Protein AF-A0A0F9T5S6-F1 (afdb_monomer_lite)

Secondary structure (DSSP, 8-state):
----------S-HHHHHHHHHHHHSTT--HHHHHHHHT--HHHHHHHHT-HHHHHHHHHHHHHHHHHHHHHHHHHHHHHHHHHHHHHHHHHHHHTTTS-HHHHHHHHHHHHHHTTTT---TT-PPPS-----------HHHHHHHHHHHHHHHHHTTS-----------

Foldseek 3Di:
DDPPPPPPPLADPVLVLLLVVCVVDPPDDLVVSCVVSVHDSVRSVVLVPDPSSVVVSVVVVVVVCVVVVVVVVVVVVVVVVVVVVVVVVCCVVCVPPDDPVVVVVVVVVVCVVVVHPDDPPPPDDPDPDPPPPPPPDDPVNVVVVVVVVVVVVVVVPPPDDDDDDDDDD

Structure (mmCIF, N/CA/C/O backbone):
data_AF-A0A0F9T5S6-F1
#
_entry.id   AF-A0A0F9T5S6-F1
#
loop_
_atom_site.group_PDB
_atom_site.id
_atom_site.type_symbol
_atom_site.label_atom_id
_atom_site.label_alt_id
_atom_site.label_comp_id
_atom_site.label_asym_id
_atom_site.label_entity_id
_atom_site.label_seq_id
_atom_site.pdbx_PDB_ins_code
_atom_site.Cartn_x
_atom_site.Cartn_y
_atom_site.Cartn_z
_atom_site.occupancy
_atom_site.B_iso_or_equiv
_atom_site.auth_seq_id
_atom_site.auth_comp_id
_atom_site.auth_asym_id
_atom_site.auth_atom_id
_atom_site.pdbx_PDB_model_num
ATOM 1 N N . MET A 1 1 ? -8.619 -10.854 -49.276 1.00 37.62 1 MET A N 1
ATOM 2 C CA . MET A 1 1 ? -8.855 -10.838 -47.819 1.00 37.62 1 MET A CA 1
ATOM 3 C C . MET A 1 1 ? -7.548 -11.255 -47.170 1.00 37.62 1 MET A C 1
ATOM 5 O O . MET A 1 1 ? -7.189 -12.415 -47.282 1.00 37.62 1 MET A O 1
ATOM 9 N N . ALA A 1 2 ? -6.770 -10.300 -46.661 1.00 37.88 2 ALA A N 1
ATOM 10 C CA . ALA A 1 2 ? -5.516 -10.574 -45.965 1.00 37.88 2 ALA A CA 1
ATOM 11 C C . ALA A 1 2 ? -5.783 -10.356 -44.475 1.00 37.88 2 ALA A C 1
ATOM 13 O O . ALA A 1 2 ? -5.961 -9.220 -44.039 1.00 37.88 2 ALA A O 1
ATOM 14 N N . GLU A 1 3 ? -5.917 -11.446 -43.726 1.00 41.41 3 GLU A N 1
ATOM 15 C CA . GLU A 1 3 ? -6.056 -11.397 -42.275 1.00 41.41 3 GLU A CA 1
ATOM 16 C C . GLU A 1 3 ? -4.714 -10.976 -41.671 1.00 41.41 3 GLU A C 1
ATOM 18 O O . GLU A 1 3 ? -3.728 -11.714 -41.689 1.00 41.41 3 GLU A O 1
ATOM 23 N N . SER A 1 4 ? -4.678 -9.737 -41.178 1.00 44.38 4 SER A N 1
ATOM 24 C CA . SER A 1 4 ? -3.606 -9.192 -40.351 1.00 44.38 4 SER A CA 1
ATOM 25 C C . SER A 1 4 ? -3.419 -10.054 -39.107 1.00 44.38 4 SER A C 1
ATOM 27 O O . SER A 1 4 ? -4.143 -9.913 -38.123 1.00 44.38 4 SER A O 1
ATOM 29 N N . ASN A 1 5 ? -2.397 -10.902 -39.123 1.00 46.41 5 ASN A N 1
ATOM 30 C CA . ASN A 1 5 ? -1.905 -11.602 -37.946 1.00 46.41 5 ASN A CA 1
ATOM 31 C C . ASN A 1 5 ? -1.067 -10.631 -37.086 1.00 46.41 5 ASN A C 1
ATOM 33 O O . ASN A 1 5 ? 0.151 -10.750 -36.972 1.00 46.41 5 ASN A O 1
ATOM 37 N N . GLN A 1 6 ? -1.715 -9.601 -36.529 1.00 47.66 6 GLN A N 1
ATOM 38 C CA . GLN A 1 6 ? -1.146 -8.796 -35.446 1.00 47.66 6 GLN A CA 1
ATOM 39 C C . GLN A 1 6 ? -1.252 -9.612 -34.159 1.00 47.66 6 GLN A C 1
ATOM 41 O O . GLN A 1 6 ? -2.202 -9.487 -33.385 1.00 47.66 6 GLN A O 1
ATOM 46 N N . ILE A 1 7 ? -0.260 -10.473 -33.938 1.00 50.03 7 ILE A N 1
ATOM 47 C CA . ILE A 1 7 ? -0.051 -11.106 -32.641 1.00 50.03 7 ILE A CA 1
ATOM 48 C C . ILE A 1 7 ? 0.213 -9.979 -31.640 1.00 50.03 7 ILE A C 1
ATOM 50 O O . ILE A 1 7 ? 1.239 -9.300 -31.679 1.00 50.03 7 ILE A O 1
ATOM 54 N N . ARG A 1 8 ? -0.763 -9.766 -30.757 1.00 45.41 8 ARG A N 1
ATOM 55 C CA . ARG A 1 8 ? -0.715 -8.866 -29.604 1.00 45.41 8 ARG A CA 1
ATOM 56 C C . ARG A 1 8 ? 0.322 -9.368 -28.592 1.00 45.41 8 ARG A C 1
ATOM 58 O O . ARG A 1 8 ? -0.037 -9.855 -27.526 1.00 45.41 8 ARG A O 1
ATOM 65 N N . HIS A 1 9 ? 1.612 -9.265 -28.892 1.00 47.81 9 HIS A N 1
ATOM 66 C CA . HIS A 1 9 ? 2.655 -9.411 -27.878 1.00 47.81 9 HIS A CA 1
ATOM 67 C C . HIS A 1 9 ? 2.744 -8.105 -27.082 1.00 47.81 9 HIS A C 1
ATOM 69 O O . HIS A 1 9 ? 3.625 -7.282 -27.305 1.00 47.81 9 HIS A O 1
ATOM 75 N N . SER A 1 10 ? 1.794 -7.884 -26.165 1.00 53.78 10 SER A N 1
ATOM 76 C CA . SER A 1 10 ? 1.728 -6.670 -25.330 1.00 53.78 10 SER A CA 1
ATOM 77 C C . SER A 1 10 ? 2.813 -6.587 -24.242 1.00 53.78 10 SER A C 1
ATOM 79 O O . SER A 1 10 ? 2.667 -5.838 -23.290 1.00 53.78 10 SER A O 1
ATOM 81 N N . GLY A 1 11 ? 3.891 -7.355 -24.349 1.00 59.09 11 GLY A N 1
ATOM 82 C CA . GLY A 1 11 ? 5.021 -7.346 -23.430 1.00 59.09 11 GLY A CA 1
ATOM 83 C C . GLY A 1 11 ? 6.099 -8.259 -23.989 1.00 59.09 11 GLY A C 1
ATOM 84 O O . GLY A 1 11 ? 5.826 -9.409 -24.320 1.00 59.09 11 GLY A O 1
ATOM 85 N N . THR A 1 12 ? 7.316 -7.751 -24.173 1.00 75.25 12 THR A N 1
ATOM 86 C CA . THR A 1 12 ? 8.453 -8.651 -24.395 1.00 75.25 12 THR A CA 1
ATOM 87 C C . THR A 1 12 ? 8.802 -9.307 -23.052 1.00 75.25 12 THR A C 1
ATOM 89 O O . THR A 1 12 ? 8.596 -8.664 -22.024 1.00 75.25 12 THR A O 1
ATOM 92 N N . PRO A 1 13 ? 9.384 -10.520 -23.003 1.00 81.94 13 PRO A N 1
ATOM 93 C CA . PRO A 1 13 ? 9.751 -11.173 -21.734 1.00 81.94 13 PRO A CA 1
ATOM 94 C C . PRO A 1 13 ? 10.614 -10.300 -20.804 1.00 81.94 13 PRO A C 1
ATOM 96 O O . PRO A 1 13 ? 10.598 -10.440 -19.586 1.00 81.94 13 PRO A O 1
ATOM 99 N N . ARG A 1 14 ? 11.353 -9.341 -21.379 1.00 81.69 14 ARG A N 1
ATOM 100 C CA . ARG A 1 14 ? 12.120 -8.342 -20.625 1.00 81.69 14 ARG A CA 1
ATOM 101 C C . ARG A 1 14 ? 11.240 -7.294 -19.944 1.00 81.69 14 ARG A C 1
ATOM 103 O O . ARG A 1 14 ? 11.574 -6.871 -18.846 1.00 81.69 14 ARG A O 1
ATOM 110 N N . HIS A 1 15 ? 10.140 -6.874 -20.569 1.00 86.88 15 HIS A N 1
ATOM 111 C CA . HIS A 1 15 ? 9.172 -5.961 -19.954 1.00 86.88 15 HIS A CA 1
ATOM 112 C C . HIS A 1 15 ? 8.550 -6.588 -18.706 1.00 86.88 15 HIS A C 1
ATOM 114 O O . HIS A 1 15 ? 8.436 -5.921 -17.684 1.00 86.88 15 HIS A O 1
ATOM 120 N N . GLU A 1 16 ? 8.201 -7.872 -18.782 1.00 88.06 16 GLU A N 1
ATOM 121 C CA . GLU A 1 16 ? 7.628 -8.616 -17.657 1.00 88.06 16 GLU A CA 1
ATOM 122 C C . GLU A 1 16 ? 8.617 -8.684 -16.491 1.00 88.06 16 GLU A C 1
ATOM 124 O O . GLU A 1 16 ? 8.296 -8.231 -15.396 1.00 88.06 16 GLU A O 1
ATOM 129 N N . ALA A 1 17 ? 9.859 -9.102 -16.760 1.00 89.06 17 ALA A N 1
ATOM 130 C CA . ALA A 1 17 ? 10.907 -9.194 -15.746 1.00 89.06 17 ALA A CA 1
ATOM 131 C C . ALA A 1 17 ? 11.206 -7.855 -15.044 1.00 89.06 17 ALA A C 1
ATOM 133 O O . ALA A 1 17 ? 11.441 -7.833 -13.838 1.00 89.06 17 ALA A O 1
ATOM 134 N N . ILE A 1 18 ? 11.180 -6.734 -15.778 1.00 90.25 18 ILE A N 1
ATOM 135 C CA . ILE A 1 18 ? 11.378 -5.397 -15.195 1.00 90.25 18 ILE A CA 1
ATOM 136 C C . ILE A 1 18 ? 10.220 -5.035 -14.262 1.00 90.25 18 ILE A C 1
ATOM 138 O O . ILE A 1 18 ? 10.457 -4.557 -13.155 1.00 90.25 18 ILE A O 1
ATOM 142 N N . VAL A 1 19 ? 8.975 -5.255 -14.691 1.00 90.88 19 VAL A N 1
ATOM 143 C CA . VAL A 1 19 ? 7.799 -4.913 -13.877 1.00 90.88 19 VAL A CA 1
ATOM 144 C C . VAL A 1 19 ? 7.703 -5.803 -12.640 1.00 90.88 19 VAL A C 1
ATOM 146 O O . VAL A 1 19 ? 7.418 -5.296 -11.559 1.00 90.88 19 VAL A O 1
ATOM 149 N N . ASP A 1 20 ? 7.987 -7.097 -12.764 1.00 89.62 20 ASP A N 1
ATOM 150 C CA . ASP A 1 20 ? 7.989 -8.011 -11.620 1.00 89.62 20 ASP A CA 1
ATOM 151 C C . ASP A 1 20 ? 9.087 -7.639 -10.611 1.00 89.62 20 ASP A C 1
ATOM 153 O O . ASP A 1 20 ? 8.847 -7.649 -9.403 1.00 89.62 20 ASP A O 1
ATOM 157 N N . TRP A 1 21 ? 10.267 -7.221 -11.085 1.00 91.56 21 TRP A N 1
ATOM 158 C CA . TRP A 1 21 ? 11.321 -6.710 -10.207 1.00 91.56 21 TRP A CA 1
ATOM 159 C C . TRP A 1 21 ? 10.892 -5.436 -9.466 1.00 91.56 21 TRP A C 1
ATOM 161 O O . TRP A 1 21 ? 11.152 -5.314 -8.268 1.00 91.56 21 TRP A O 1
ATOM 171 N N . GLU A 1 22 ? 10.212 -4.504 -10.146 1.00 89.25 22 GLU A N 1
ATOM 172 C CA . GLU A 1 22 ? 9.679 -3.288 -9.513 1.00 89.25 22 GLU A CA 1
ATOM 173 C C . GLU A 1 22 ? 8.598 -3.591 -8.469 1.00 89.25 22 GLU A C 1
ATOM 175 O O . GLU A 1 22 ? 8.551 -2.927 -7.435 1.00 89.25 22 GLU A O 1
ATOM 180 N N . LEU A 1 23 ? 7.733 -4.577 -8.727 1.00 88.62 23 LEU A N 1
ATOM 181 C CA . LEU A 1 23 ? 6.698 -5.000 -7.780 1.00 88.62 23 LEU A CA 1
ATOM 182 C C . LEU A 1 23 ? 7.301 -5.628 -6.518 1.00 88.62 23 LEU A C 1
ATOM 184 O O . LEU A 1 23 ? 6.776 -5.428 -5.425 1.00 88.62 23 LEU A O 1
ATOM 188 N N . LEU A 1 24 ? 8.408 -6.359 -6.661 1.00 88.19 24 LEU A N 1
ATOM 189 C CA . LEU A 1 24 ? 9.127 -6.972 -5.543 1.00 88.19 24 LEU A CA 1
ATOM 190 C C . LEU A 1 24 ? 9.950 -5.963 -4.730 1.00 88.19 24 LEU A C 1
ATOM 192 O O . LEU A 1 24 ? 10.122 -6.160 -3.529 1.00 88.19 24 LEU A O 1
ATOM 196 N N . ASN A 1 25 ? 10.445 -4.892 -5.360 1.00 90.12 25 ASN A N 1
ATOM 197 C CA . ASN A 1 25 ? 11.353 -3.919 -4.741 1.00 90.12 25 ASN A CA 1
ATOM 198 C C . ASN A 1 25 ? 10.800 -2.480 -4.832 1.00 90.12 25 ASN A C 1
ATOM 200 O O . ASN A 1 25 ? 11.384 -1.619 -5.504 1.00 90.12 25 ASN A O 1
ATOM 204 N N . PRO A 1 26 ? 9.668 -2.181 -4.165 1.00 81.81 26 PRO A N 1
ATOM 205 C CA . PRO A 1 26 ? 9.077 -0.851 -4.200 1.00 81.81 26 PRO A CA 1
ATOM 206 C C . PRO A 1 26 ? 9.991 0.163 -3.493 1.00 81.81 26 PRO A C 1
ATOM 208 O O . PRO A 1 26 ? 10.228 0.079 -2.291 1.00 81.81 26 PRO A O 1
ATOM 211 N N . GLY A 1 27 ? 10.490 1.147 -4.245 1.00 83.31 27 GLY A N 1
ATOM 212 C CA . GLY A 1 27 ? 11.359 2.222 -3.739 1.00 83.31 27 GLY A CA 1
ATOM 213 C C . GLY A 1 27 ? 12.831 2.083 -4.119 1.00 83.31 27 GLY A C 1
ATOM 214 O O . GLY A 1 27 ? 13.622 2.989 -3.857 1.00 83.31 27 GLY A O 1
ATOM 215 N N . ASP A 1 28 ? 13.193 0.985 -4.770 1.00 89.94 28 ASP A N 1
ATOM 216 C CA . ASP A 1 28 ? 14.559 0.737 -5.190 1.00 89.94 28 ASP A CA 1
ATOM 217 C C . ASP A 1 28 ? 14.891 1.462 -6.511 1.00 89.94 28 ASP A C 1
ATOM 219 O O . ASP A 1 28 ? 14.011 1.877 -7.275 1.00 89.94 28 ASP A O 1
ATOM 223 N N . THR A 1 29 ? 16.177 1.696 -6.783 1.00 89.75 29 THR A N 1
ATOM 224 C CA . THR A 1 29 ? 16.561 2.547 -7.925 1.00 89.75 29 THR A CA 1
ATOM 225 C C . THR A 1 29 ? 16.532 1.795 -9.256 1.00 89.75 29 THR A C 1
ATOM 227 O O . THR A 1 29 ? 16.852 0.610 -9.341 1.00 89.75 29 THR A O 1
ATOM 230 N N . ARG A 1 30 ? 16.265 2.515 -10.355 1.00 87.00 30 ARG A N 1
ATOM 231 C CA . ARG A 1 30 ? 16.360 1.958 -11.721 1.00 87.00 30 ARG A CA 1
ATOM 232 C C . ARG A 1 30 ? 17.758 1.415 -12.044 1.00 87.00 30 ARG A C 1
ATOM 234 O O . ARG A 1 30 ? 17.884 0.482 -12.829 1.00 87.00 30 ARG A O 1
ATOM 241 N N . ARG A 1 31 ? 18.805 1.960 -11.417 1.00 87.62 31 ARG A N 1
ATOM 242 C CA . ARG A 1 31 ? 20.172 1.425 -11.504 1.00 87.62 31 ARG A CA 1
ATOM 243 C C . ARG A 1 31 ? 20.255 0.016 -10.910 1.00 87.62 31 ARG A C 1
ATOM 245 O O . ARG A 1 31 ? 20.832 -0.864 -11.538 1.00 87.62 31 ARG A O 1
ATOM 252 N N . ASN A 1 32 ? 19.644 -0.211 -9.751 1.00 88.88 32 ASN A N 1
ATOM 253 C CA . ASN A 1 32 ? 19.615 -1.531 -9.117 1.00 88.88 32 ASN A CA 1
ATOM 254 C C . ASN A 1 32 ? 18.798 -2.530 -9.945 1.00 88.88 32 ASN A C 1
ATOM 256 O O . ASN A 1 32 ? 19.224 -3.670 -10.104 1.00 88.88 32 ASN A O 1
ATOM 260 N N . CYS A 1 33 ? 17.709 -2.076 -10.573 1.00 89.62 33 CYS A N 1
ATOM 261 C CA . CYS A 1 33 ? 16.950 -2.874 -11.542 1.00 89.62 33 CYS A CA 1
ATOM 262 C C . CYS A 1 33 ? 17.825 -3.318 -12.726 1.00 89.62 33 CYS A C 1
ATOM 264 O O . CYS A 1 33 ? 17.876 -4.497 -13.074 1.00 89.62 33 CYS A O 1
ATOM 266 N N . ALA A 1 34 ? 18.566 -2.373 -13.316 1.00 89.44 34 ALA A N 1
ATOM 267 C CA . ALA A 1 34 ? 19.472 -2.639 -14.430 1.00 89.44 34 ALA A CA 1
ATOM 268 C C . ALA A 1 34 ? 20.545 -3.678 -14.053 1.00 89.44 34 ALA A C 1
ATOM 270 O O . ALA A 1 34 ? 20.770 -4.629 -14.802 1.00 89.44 34 ALA A O 1
ATOM 271 N N . LEU A 1 35 ? 21.149 -3.533 -12.867 1.00 89.69 35 LEU A N 1
ATOM 272 C CA . LEU A 1 35 ? 22.138 -4.474 -12.333 1.00 89.69 35 LEU A CA 1
ATOM 273 C C . LEU A 1 35 ? 21.541 -5.864 -12.087 1.00 89.69 35 LEU A C 1
ATOM 275 O O . LEU A 1 35 ? 22.140 -6.858 -12.490 1.00 89.69 35 LEU A O 1
ATOM 279 N N . ALA A 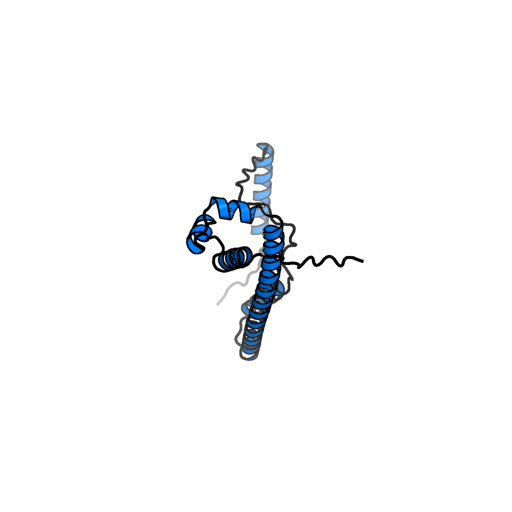1 36 ? 20.360 -5.936 -11.473 1.00 88.19 36 ALA A N 1
ATOM 280 C CA . ALA A 1 36 ? 19.697 -7.196 -11.152 1.00 88.19 36 ALA A CA 1
ATOM 281 C C . ALA A 1 36 ? 19.305 -7.995 -12.405 1.00 88.19 36 ALA A C 1
ATOM 283 O O . ALA A 1 36 ? 19.367 -9.222 -12.401 1.00 88.19 36 ALA A O 1
ATOM 284 N N . LEU A 1 37 ? 18.932 -7.306 -13.486 1.00 87.00 37 LEU A N 1
ATOM 285 C CA . LEU A 1 37 ? 18.502 -7.926 -14.741 1.00 87.00 37 LEU A CA 1
ATOM 286 C C . LEU A 1 37 ? 19.627 -8.049 -15.783 1.00 87.00 37 LEU A C 1
ATOM 288 O O . LEU A 1 37 ? 19.394 -8.563 -16.877 1.00 87.00 37 LEU A O 1
ATOM 292 N N . GLY A 1 38 ? 20.839 -7.577 -15.471 1.00 87.69 38 GLY A N 1
ATOM 293 C CA . GLY A 1 38 ? 21.984 -7.600 -16.387 1.00 87.69 38 GLY A CA 1
ATOM 294 C C . GLY A 1 38 ? 21.797 -6.728 -17.636 1.00 87.69 38 GLY A C 1
ATOM 295 O O . GLY A 1 38 ? 22.332 -7.044 -18.700 1.00 87.69 38 GLY A O 1
ATOM 296 N N . ILE A 1 39 ? 21.016 -5.649 -17.536 1.00 87.25 39 ILE A N 1
ATOM 297 C CA . ILE A 1 39 ? 20.713 -4.719 -18.635 1.00 87.25 39 ILE A CA 1
ATOM 298 C C . ILE A 1 39 ? 21.529 -3.435 -18.434 1.00 87.25 39 ILE A C 1
ATOM 300 O O . ILE A 1 39 ? 21.763 -3.002 -17.311 1.00 87.25 39 ILE A O 1
ATOM 304 N N . SER A 1 40 ? 21.964 -2.787 -19.518 1.00 88.81 40 SER A N 1
ATOM 305 C CA . SER A 1 40 ? 22.601 -1.468 -19.416 1.00 88.81 40 SER A CA 1
ATOM 306 C C . SER A 1 40 ? 21.589 -0.390 -19.009 1.00 88.81 40 SER A C 1
ATOM 308 O O . SER A 1 40 ? 20.431 -0.424 -19.424 1.00 88.81 40 SER A O 1
ATOM 310 N N . GLU A 1 41 ? 22.024 0.626 -18.257 1.00 87.75 41 GLU A N 1
ATOM 311 C CA . GLU A 1 41 ? 21.150 1.745 -17.854 1.00 87.75 41 GLU A CA 1
ATOM 312 C C . GLU A 1 41 ? 20.530 2.466 -19.065 1.00 87.75 41 GLU A C 1
ATOM 314 O O . GLU A 1 41 ? 19.364 2.860 -19.038 1.00 87.75 41 GLU A O 1
ATOM 319 N N . CYS A 1 42 ? 21.285 2.576 -20.163 1.00 85.94 42 CYS A N 1
ATOM 320 C CA . CYS A 1 42 ? 20.797 3.135 -21.423 1.00 85.94 42 CYS A CA 1
ATOM 321 C C . CYS A 1 42 ? 19.690 2.263 -22.044 1.00 85.94 42 CYS A C 1
ATOM 323 O O . CYS A 1 42 ? 18.637 2.775 -22.423 1.00 85.94 42 CYS A O 1
ATOM 325 N N . GLY A 1 43 ? 19.884 0.939 -22.082 1.00 82.94 43 GLY A N 1
ATOM 326 C CA . GLY A 1 43 ? 18.878 -0.002 -22.578 1.00 82.94 43 GLY A CA 1
ATOM 327 C C . GLY A 1 43 ? 17.611 -0.005 -21.726 1.00 82.94 43 GLY A C 1
ATOM 328 O O . GLY A 1 43 ? 16.507 -0.041 -22.265 1.00 82.94 43 GLY A O 1
ATOM 329 N N . LEU A 1 44 ? 17.761 0.113 -20.405 1.00 87.81 44 LEU A N 1
ATOM 330 C CA . LEU A 1 44 ? 16.631 0.242 -19.494 1.00 87.81 44 LEU A CA 1
ATOM 331 C C . LEU A 1 44 ? 15.855 1.540 -19.761 1.00 87.81 44 LEU A C 1
ATOM 333 O O . LEU A 1 44 ? 14.636 1.503 -19.883 1.00 87.81 44 LEU A O 1
ATOM 337 N N . SER A 1 45 ? 16.543 2.671 -19.935 1.00 89.19 45 SER A N 1
ATOM 338 C CA . SER A 1 45 ? 15.905 3.957 -20.258 1.00 89.19 45 SER A CA 1
ATOM 339 C C . SER A 1 45 ? 15.071 3.893 -21.545 1.00 89.19 45 SER A C 1
ATOM 341 O O . SER A 1 45 ? 13.940 4.374 -21.578 1.00 89.19 45 SER A O 1
ATOM 343 N N . ILE A 1 46 ? 15.584 3.230 -22.588 1.00 88.62 46 ILE A N 1
ATOM 344 C CA . ILE A 1 46 ? 14.850 3.018 -23.846 1.00 88.62 46 ILE A CA 1
ATOM 345 C C . ILE A 1 46 ? 13.566 2.212 -23.608 1.00 88.62 46 ILE A C 1
ATOM 347 O O . ILE A 1 46 ? 12.519 2.557 -24.149 1.00 88.62 46 ILE A O 1
ATOM 351 N N . ILE A 1 47 ? 13.628 1.170 -22.775 1.00 87.81 47 ILE A N 1
ATOM 352 C CA . ILE A 1 47 ? 12.458 0.353 -22.433 1.00 87.81 47 ILE A CA 1
ATOM 353 C C . ILE A 1 47 ? 11.430 1.175 -21.648 1.00 87.81 47 ILE A C 1
ATOM 355 O O . ILE A 1 47 ? 10.254 1.145 -21.994 1.00 87.81 47 ILE A O 1
ATOM 359 N N . TYR A 1 48 ? 11.851 1.955 -20.648 1.00 87.44 48 TYR A N 1
ATOM 360 C CA . TYR A 1 48 ? 10.930 2.784 -19.853 1.00 87.44 48 TYR A CA 1
ATOM 361 C C . TYR A 1 48 ? 10.185 3.831 -20.677 1.00 87.44 48 TYR A C 1
ATOM 363 O O . TYR A 1 48 ? 9.050 4.162 -20.346 1.00 87.44 48 TYR A O 1
ATOM 371 N N . ASN A 1 49 ? 10.821 4.347 -21.726 1.00 87.94 49 ASN A N 1
ATOM 372 C CA . ASN A 1 49 ? 10.232 5.350 -22.609 1.00 87.94 49 ASN A CA 1
ATOM 373 C C . ASN A 1 49 ? 9.434 4.732 -23.770 1.00 87.94 49 ASN A C 1
ATOM 375 O O . ASN A 1 49 ? 8.934 5.461 -24.619 1.00 87.94 49 ASN A O 1
ATOM 379 N N . SER A 1 50 ? 9.331 3.402 -23.838 1.00 88.75 50 SER A N 1
ATOM 380 C CA . SER A 1 50 ? 8.531 2.715 -24.848 1.00 88.75 50 SER A CA 1
ATOM 381 C C . SER A 1 50 ? 7.053 2.729 -24.463 1.00 88.75 50 SER A C 1
ATOM 383 O O . SER A 1 50 ? 6.687 2.248 -23.389 1.00 88.75 50 SER A O 1
ATOM 385 N N . ASP A 1 51 ? 6.189 3.190 -25.370 1.00 87.19 51 ASP A N 1
ATOM 386 C CA . ASP A 1 51 ? 4.733 3.220 -25.163 1.00 87.19 51 ASP A CA 1
ATOM 387 C C . ASP A 1 51 ? 4.169 1.841 -24.791 1.00 87.19 51 ASP A C 1
ATOM 389 O O . ASP A 1 51 ? 3.318 1.718 -23.910 1.00 87.19 51 ASP A O 1
ATOM 393 N N . ALA A 1 52 ? 4.702 0.778 -25.402 1.00 85.81 52 ALA A N 1
ATOM 394 C CA . ALA A 1 52 ? 4.291 -0.593 -25.112 1.00 85.81 52 ALA A CA 1
ATOM 395 C C . ALA A 1 52 ? 4.628 -1.020 -23.673 1.00 85.81 52 ALA A C 1
ATOM 397 O O . ALA A 1 52 ? 3.884 -1.785 -23.063 1.00 85.81 52 ALA A O 1
ATOM 398 N N . PHE A 1 53 ? 5.748 -0.542 -23.122 1.00 88.12 53 PHE A N 1
ATOM 399 C CA . PHE A 1 53 ? 6.133 -0.828 -21.741 1.00 88.12 53 PHE A CA 1
ATOM 400 C C . PHE A 1 53 ? 5.309 -0.005 -20.749 1.00 88.12 53 PHE A C 1
ATOM 402 O O . PHE A 1 53 ? 4.889 -0.537 -19.725 1.00 88.12 53 PHE A O 1
ATOM 409 N N . ILE A 1 54 ? 5.040 1.265 -21.061 1.00 88.88 54 ILE A N 1
ATOM 410 C CA . ILE A 1 54 ? 4.218 2.148 -20.224 1.00 88.88 54 ILE A CA 1
ATOM 411 C C . ILE A 1 54 ? 2.803 1.577 -20.078 1.00 88.88 54 ILE A C 1
ATOM 413 O O . ILE A 1 54 ? 2.310 1.448 -18.953 1.00 88.88 54 ILE A O 1
ATOM 417 N N . ASP A 1 55 ? 2.176 1.184 -21.191 1.00 88.25 55 ASP A N 1
ATOM 418 C CA . ASP A 1 55 ? 0.842 0.580 -21.182 1.00 88.25 55 ASP A CA 1
ATOM 419 C C . ASP A 1 55 ? 0.834 -0.727 -20.375 1.00 88.25 55 ASP A C 1
ATOM 421 O O . ASP A 1 55 ? 0.069 -0.868 -19.415 1.00 88.25 55 ASP A O 1
ATOM 425 N N . TYR A 1 56 ? 1.777 -1.631 -20.668 1.00 88.12 56 TYR A N 1
ATOM 426 C CA . TYR A 1 56 ? 1.924 -2.902 -19.959 1.00 88.12 56 TYR A CA 1
ATOM 427 C C . TYR A 1 56 ? 2.104 -2.720 -18.445 1.00 88.12 56 TYR A C 1
ATOM 429 O O . TYR A 1 56 ? 1.378 -3.321 -17.647 1.00 88.12 56 TYR A O 1
ATOM 437 N N . ARG A 1 57 ? 3.037 -1.853 -18.041 1.00 90.00 57 ARG A N 1
ATOM 438 C CA . ARG A 1 57 ? 3.330 -1.542 -16.640 1.00 90.00 57 ARG A CA 1
ATOM 439 C C . ARG A 1 57 ? 2.104 -0.981 -15.932 1.00 90.00 57 ARG A C 1
ATOM 441 O O . ARG A 1 57 ? 1.801 -1.400 -14.818 1.00 90.00 57 ARG A O 1
ATOM 448 N N . SER A 1 58 ? 1.388 -0.052 -16.566 1.00 88.31 58 SER A N 1
ATOM 449 C CA . SER A 1 58 ? 0.199 0.567 -15.975 1.00 88.31 58 SER A CA 1
ATOM 450 C C . SER A 1 58 ? -0.912 -0.453 -15.711 1.00 88.31 58 SER A C 1
ATOM 452 O O . SER A 1 58 ? -1.525 -0.438 -14.641 1.00 88.31 58 SER A O 1
ATOM 454 N N . ARG A 1 59 ? -1.126 -1.387 -16.647 1.00 88.50 59 ARG A N 1
ATOM 455 C CA . ARG A 1 59 ? -2.089 -2.481 -16.505 1.00 88.50 59 ARG A CA 1
ATOM 456 C C . ARG A 1 59 ? -1.692 -3.416 -15.367 1.00 88.50 59 ARG A C 1
ATOM 458 O O . ARG A 1 59 ? -2.499 -3.658 -14.474 1.00 88.50 59 ARG A O 1
ATOM 465 N N . ARG A 1 60 ? -0.434 -3.863 -15.350 1.00 88.88 60 ARG A N 1
ATOM 466 C CA . ARG A 1 60 ? 0.084 -4.794 -14.340 1.00 88.88 60 ARG A CA 1
ATOM 467 C C . ARG A 1 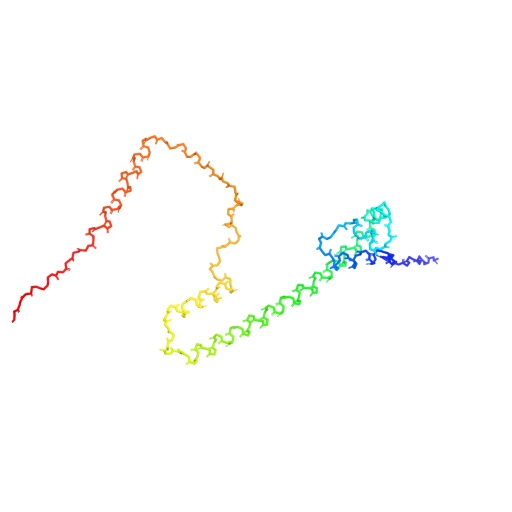60 ? 0.037 -4.214 -12.923 1.00 88.88 60 ARG A C 1
ATOM 469 O O . ARG A 1 60 ? -0.365 -4.897 -11.988 1.00 88.88 60 ARG A O 1
ATOM 476 N N . MET A 1 61 ? 0.385 -2.936 -12.771 1.00 86.62 61 MET A N 1
ATOM 477 C CA . MET A 1 61 ? 0.303 -2.225 -11.489 1.00 86.62 61 MET A CA 1
ATOM 478 C C . MET A 1 61 ? -1.142 -2.089 -11.001 1.00 86.62 61 MET A C 1
ATOM 480 O O . MET A 1 61 ? -1.401 -2.236 -9.810 1.00 86.62 61 MET A O 1
ATOM 484 N N . ARG A 1 62 ? -2.099 -1.847 -11.907 1.00 87.31 62 ARG A N 1
ATOM 485 C CA . ARG A 1 62 ? -3.526 -1.773 -11.562 1.00 87.31 62 ARG A CA 1
ATOM 486 C C . ARG A 1 62 ? -4.070 -3.121 -11.095 1.00 87.31 62 ARG A C 1
ATOM 488 O O . ARG A 1 62 ? -4.786 -3.161 -10.101 1.00 87.31 62 ARG A O 1
ATOM 495 N N . GLU A 1 63 ? -3.716 -4.203 -11.785 1.00 87.81 63 GLU A N 1
ATOM 496 C CA . GLU A 1 63 ? -4.077 -5.572 -11.390 1.00 87.81 63 GLU A CA 1
ATOM 497 C C . GLU A 1 63 ? -3.518 -5.916 -10.006 1.00 87.81 63 GLU A C 1
ATOM 499 O O . GLU A 1 63 ? -4.258 -6.364 -9.133 1.00 87.81 63 GLU A O 1
ATOM 504 N N . HIS A 1 64 ? -2.230 -5.644 -9.779 1.00 85.56 64 HIS A N 1
ATOM 505 C CA . HIS A 1 64 ? -1.594 -5.879 -8.486 1.00 85.56 64 HIS A CA 1
ATOM 506 C C . HIS A 1 64 ? -2.245 -5.051 -7.371 1.00 85.56 64 HIS A C 1
ATOM 508 O O . HIS A 1 64 ? -2.549 -5.580 -6.305 1.00 85.56 64 HIS A O 1
ATOM 514 N N . GLN A 1 65 ? -2.512 -3.765 -7.619 1.00 83.25 65 GLN A N 1
ATOM 515 C CA . GLN A 1 65 ? -3.161 -2.899 -6.637 1.00 83.25 65 GLN A CA 1
ATOM 516 C C . GLN A 1 65 ? -4.569 -3.385 -6.289 1.00 83.25 65 GLN A C 1
ATOM 518 O O . GLN A 1 65 ? -4.919 -3.369 -5.114 1.00 83.25 65 GLN A O 1
ATOM 523 N N . ALA A 1 66 ? -5.357 -3.829 -7.274 1.00 80.88 66 ALA A N 1
ATOM 524 C CA . ALA A 1 66 ? -6.691 -4.371 -7.032 1.00 80.88 66 ALA A CA 1
ATOM 525 C C . ALA A 1 66 ? -6.626 -5.584 -6.090 1.00 80.88 66 ALA A C 1
ATOM 527 O O . ALA A 1 66 ? -7.249 -5.558 -5.031 1.00 80.88 66 ALA A O 1
ATOM 528 N N . LEU A 1 67 ? -5.772 -6.566 -6.403 1.00 81.81 67 LEU A N 1
ATOM 529 C CA . LEU A 1 67 ? -5.598 -7.783 -5.601 1.00 81.81 67 LEU A CA 1
ATOM 530 C C . LEU A 1 67 ? -5.083 -7.500 -4.182 1.00 81.81 67 LEU A C 1
ATOM 532 O O . LEU A 1 67 ? -5.566 -8.080 -3.209 1.00 81.81 67 LEU A O 1
ATOM 536 N N . VAL A 1 68 ? -4.102 -6.603 -4.044 1.00 78.75 68 VAL A N 1
ATOM 537 C CA . VAL A 1 68 ? -3.568 -6.228 -2.726 1.00 78.75 68 VAL A CA 1
ATOM 538 C C . VAL A 1 68 ? -4.611 -5.465 -1.921 1.00 78.75 68 VAL A C 1
ATOM 540 O O . VAL A 1 68 ? -4.775 -5.741 -0.736 1.00 78.75 68 VAL A O 1
ATOM 543 N N . SER A 1 69 ? -5.327 -4.525 -2.544 1.00 71.88 69 SER A N 1
ATOM 544 C CA . SER A 1 69 ? -6.360 -3.752 -1.856 1.00 71.88 69 SER A CA 1
ATOM 545 C C . SER A 1 69 ? -7.486 -4.643 -1.346 1.00 71.88 69 SER A C 1
ATOM 547 O O . SER A 1 69 ? -7.842 -4.527 -0.180 1.00 71.88 69 SER A O 1
ATOM 549 N N . GLU A 1 70 ? -7.960 -5.584 -2.162 1.00 75.31 70 GLU A N 1
ATOM 550 C CA . GLU A 1 70 ? -8.982 -6.557 -1.781 1.00 75.31 70 GLU A CA 1
ATOM 551 C C . GLU A 1 70 ? -8.502 -7.401 -0.593 1.00 75.31 70 GLU A C 1
ATOM 553 O O . GLU A 1 70 ? -9.125 -7.380 0.464 1.00 75.31 70 GLU A O 1
ATOM 558 N N . SER A 1 71 ? -7.311 -8.007 -0.679 1.00 76.00 71 SER A N 1
ATOM 559 C CA . SER A 1 71 ? -6.787 -8.844 0.409 1.00 76.00 71 SER A CA 1
ATOM 560 C C . SER A 1 71 ? -6.526 -8.080 1.715 1.00 76.00 71 SER A C 1
ATOM 562 O O . SER A 1 71 ? -6.727 -8.625 2.804 1.00 76.00 71 SER A O 1
ATOM 564 N N . VAL A 1 72 ? -6.034 -6.840 1.644 1.00 70.38 72 VAL A N 1
ATOM 565 C CA . VAL A 1 72 ? -5.759 -6.024 2.838 1.00 70.38 72 VAL A CA 1
ATOM 566 C C . VAL A 1 72 ? -7.058 -5.561 3.487 1.00 70.38 72 VAL A C 1
ATOM 568 O O . VAL A 1 72 ? -7.162 -5.614 4.715 1.00 70.38 72 VAL A O 1
ATOM 571 N N . ILE A 1 73 ? -8.033 -5.127 2.686 1.00 74.94 73 ILE A N 1
ATOM 572 C CA . ILE A 1 73 ? -9.354 -4.717 3.169 1.00 74.94 73 ILE A CA 1
ATOM 573 C C . ILE A 1 73 ? -10.043 -5.910 3.828 1.00 74.94 73 ILE A C 1
ATOM 575 O O . ILE A 1 73 ? -10.378 -5.816 5.003 1.00 74.94 73 ILE A O 1
ATOM 579 N N . GLU A 1 74 ? -10.126 -7.057 3.153 1.00 74.56 74 GLU A N 1
ATOM 580 C CA . GLU A 1 74 ? -10.733 -8.278 3.699 1.00 74.56 74 GLU A CA 1
ATOM 581 C C . GLU A 1 74 ? -10.092 -8.713 5.022 1.00 74.56 74 GLU A C 1
ATOM 583 O O . GLU A 1 74 ? -10.782 -9.025 5.993 1.00 74.56 74 GLU A O 1
ATOM 588 N N . LYS A 1 75 ? -8.754 -8.712 5.102 1.00 69.00 75 LYS A N 1
ATOM 589 C CA . LYS A 1 75 ? -8.046 -9.070 6.341 1.00 69.00 75 LYS A CA 1
ATOM 590 C C . LYS A 1 75 ? -8.308 -8.068 7.457 1.00 69.00 75 LYS A C 1
ATOM 592 O O . LYS A 1 75 ? -8.449 -8.465 8.610 1.00 69.00 75 LYS A O 1
ATOM 597 N N . THR A 1 76 ? -8.369 -6.783 7.127 1.00 65.25 76 THR A N 1
ATOM 598 C CA . THR A 1 76 ? -8.630 -5.722 8.103 1.00 65.25 76 THR A CA 1
ATOM 599 C C . THR A 1 76 ? -10.069 -5.794 8.605 1.00 65.25 76 THR A C 1
ATOM 601 O O . THR A 1 76 ? -10.290 -5.691 9.807 1.00 65.25 76 THR A O 1
ATOM 604 N N . GLU A 1 77 ? -11.035 -6.054 7.724 1.00 74.56 77 GLU A N 1
ATOM 605 C CA . GLU A 1 77 ? -12.430 -6.312 8.084 1.00 74.56 77 GLU A CA 1
ATOM 606 C C . GLU A 1 77 ? -12.561 -7.549 8.975 1.00 74.56 77 GLU A C 1
ATOM 608 O O . GLU A 1 77 ? -13.236 -7.494 10.003 1.00 74.56 77 GLU A O 1
ATOM 613 N N . ALA A 1 78 ? -11.867 -8.643 8.648 1.00 72.94 78 ALA A N 1
ATOM 614 C CA . ALA A 1 78 ? -11.869 -9.854 9.464 1.00 72.94 78 ALA A CA 1
ATOM 615 C C . ALA A 1 78 ? -11.302 -9.605 10.873 1.00 72.94 78 ALA A C 1
ATOM 617 O O . ALA A 1 78 ? -11.888 -10.040 11.864 1.00 72.94 78 ALA A O 1
ATOM 618 N N . VAL A 1 79 ? -10.190 -8.871 10.980 1.00 69.94 79 VAL A N 1
ATOM 619 C CA . VAL A 1 79 ? -9.587 -8.506 12.273 1.00 69.94 79 VAL A CA 1
ATOM 620 C C . VAL A 1 79 ? -10.492 -7.560 13.062 1.00 69.94 79 VAL A C 1
ATOM 622 O O . VAL A 1 79 ? -10.673 -7.752 14.266 1.00 69.94 79 VAL A O 1
ATOM 625 N N . ALA A 1 80 ? -11.081 -6.559 12.404 1.00 71.56 80 ALA A N 1
ATOM 626 C CA . ALA A 1 80 ? -12.021 -5.639 13.031 1.00 71.56 80 ALA A CA 1
ATOM 627 C C . ALA A 1 80 ? -13.245 -6.387 13.571 1.00 71.56 80 ALA A C 1
ATOM 629 O O . ALA A 1 80 ? -13.620 -6.175 14.721 1.00 71.56 80 ALA A O 1
ATOM 630 N N . LYS A 1 81 ? -13.805 -7.319 12.791 1.00 79.19 81 LYS A N 1
ATOM 631 C CA . LYS A 1 81 ? -14.917 -8.173 13.215 1.00 79.19 81 LYS A CA 1
ATOM 632 C C . LYS A 1 81 ? -14.569 -8.974 14.470 1.00 79.19 81 LYS A C 1
ATOM 634 O O . LYS A 1 81 ? -15.268 -8.853 15.465 1.00 79.19 81 LYS A O 1
ATOM 639 N N . ILE A 1 82 ? -13.453 -9.709 14.462 1.00 74.50 82 ILE A N 1
ATOM 640 C CA . ILE A 1 82 ? -13.008 -10.497 15.627 1.00 74.50 82 ILE A CA 1
ATOM 641 C C . ILE A 1 82 ? -12.808 -9.600 16.857 1.00 74.50 82 ILE A C 1
ATOM 643 O O . ILE A 1 82 ? -13.168 -9.972 17.969 1.00 74.50 82 ILE A O 1
ATOM 647 N N . SER A 1 83 ? -12.242 -8.407 16.665 1.00 66.69 83 SER A N 1
ATOM 648 C CA . SER A 1 83 ? -12.023 -7.458 17.760 1.00 66.69 83 SER A CA 1
ATOM 649 C C . SER A 1 83 ? -13.341 -6.966 18.360 1.00 66.69 83 SER A C 1
ATOM 651 O O . SER A 1 83 ? -13.442 -6.840 19.578 1.00 66.69 83 SER A O 1
ATOM 653 N N . LEU A 1 84 ? -14.351 -6.708 17.523 1.00 77.88 84 LEU A N 1
ATOM 654 C CA . LEU A 1 84 ? -15.688 -6.322 17.970 1.00 77.88 84 LEU A CA 1
ATOM 655 C C . LEU A 1 84 ? -16.404 -7.477 18.680 1.00 77.88 84 LEU A C 1
ATOM 657 O O . LEU A 1 84 ? -16.967 -7.241 19.743 1.00 77.88 84 LEU A O 1
ATOM 661 N N . ASP A 1 85 ? -16.304 -8.705 18.166 1.00 81.00 85 ASP A N 1
ATOM 662 C CA . ASP A 1 85 ? -16.894 -9.899 18.790 1.00 81.00 85 ASP A CA 1
ATOM 663 C C . ASP A 1 85 ? -16.317 -10.125 20.206 1.00 81.00 85 ASP A C 1
ATOM 665 O O . ASP A 1 85 ? -17.051 -10.368 21.162 1.00 81.00 85 ASP A O 1
ATOM 669 N N . ILE A 1 86 ? -14.996 -9.967 20.376 1.00 75.50 86 ILE A N 1
ATOM 670 C CA . ILE A 1 86 ? -14.333 -10.069 21.690 1.00 75.50 86 ILE A CA 1
ATOM 671 C C . ILE A 1 86 ? -14.785 -8.945 22.630 1.00 75.50 86 ILE A C 1
ATOM 673 O O . ILE A 1 86 ? -14.965 -9.175 23.828 1.00 75.50 86 ILE A O 1
ATOM 677 N N . LEU A 1 87 ? -14.941 -7.719 22.118 1.00 73.25 87 LEU A N 1
ATOM 678 C CA . LEU A 1 87 ? -15.440 -6.599 22.917 1.00 73.25 87 LEU A CA 1
ATOM 679 C C . LEU A 1 87 ? -16.882 -6.846 23.367 1.00 73.25 87 LEU A C 1
ATOM 681 O O . LEU A 1 87 ? -17.188 -6.605 24.532 1.00 73.25 87 LEU A O 1
ATOM 685 N N . GLU A 1 88 ? -17.745 -7.357 22.489 1.00 80.38 88 GLU A N 1
ATOM 686 C CA . GLU A 1 88 ? -19.122 -7.731 22.821 1.00 80.38 88 GLU A CA 1
ATOM 687 C C . GLU A 1 88 ? -19.160 -8.819 23.903 1.00 80.38 88 GLU A C 1
ATOM 689 O O . GLU A 1 88 ? -19.827 -8.641 24.924 1.00 80.38 88 GLU A O 1
ATOM 694 N N . GLU A 1 89 ? -18.371 -9.888 23.751 1.00 80.12 89 GLU A N 1
ATOM 695 C CA . GLU A 1 89 ? -18.278 -10.963 24.745 1.00 80.12 89 GLU A CA 1
ATOM 696 C C . GLU A 1 89 ? -17.804 -10.437 26.111 1.00 80.12 89 GLU A C 1
ATOM 698 O O . GLU A 1 89 ? -18.370 -10.780 27.153 1.00 80.12 89 GLU A O 1
ATOM 703 N N . ARG A 1 90 ? -16.800 -9.552 26.120 1.00 74.81 90 ARG A N 1
ATOM 704 C CA . ARG A 1 90 ? -16.315 -8.889 27.339 1.00 74.81 90 ARG A CA 1
ATOM 705 C C . ARG A 1 90 ? -17.385 -8.015 27.976 1.00 74.81 90 ARG A C 1
ATOM 707 O O . ARG A 1 90 ? -17.559 -8.072 29.194 1.00 74.81 90 ARG A O 1
ATOM 714 N N . PHE A 1 91 ? -18.116 -7.234 27.181 1.00 75.62 91 PHE A N 1
ATOM 715 C CA . PHE A 1 91 ? -19.223 -6.432 27.693 1.00 75.62 91 PHE A CA 1
ATOM 716 C C . PHE A 1 91 ? -20.298 -7.305 28.325 1.00 75.62 91 PHE A C 1
ATOM 718 O O . PHE A 1 91 ? -20.771 -6.960 29.404 1.00 75.62 91 PHE A O 1
ATOM 725 N N . ASP A 1 92 ? -20.656 -8.431 27.710 1.00 77.62 92 ASP A N 1
ATOM 726 C CA . ASP A 1 92 ? -21.675 -9.335 28.239 1.00 77.62 92 ASP A CA 1
ATOM 727 C C . ASP A 1 92 ? -21.242 -10.048 29.524 1.00 77.62 92 ASP A C 1
ATOM 729 O O . ASP A 1 92 ? -22.036 -10.149 30.465 1.00 77.62 92 ASP A O 1
ATOM 733 N N . GLN A 1 93 ? -19.980 -10.470 29.616 1.00 78.06 93 GLN A N 1
ATOM 734 C CA . GLN A 1 93 ? -19.433 -11.102 30.820 1.00 78.06 93 GLN A CA 1
ATOM 735 C C . GLN A 1 93 ? -19.254 -10.106 31.977 1.00 78.06 93 GLN A C 1
ATOM 737 O O . GLN A 1 93 ? -19.483 -10.450 33.139 1.00 78.06 93 GLN A O 1
ATOM 742 N N . GLU A 1 94 ? -18.886 -8.858 31.679 1.00 71.38 94 GLU A N 1
ATOM 743 C CA . GLU A 1 94 ? -18.484 -7.864 32.679 1.00 71.38 94 GLU A CA 1
ATOM 744 C C . GLU A 1 94 ? -19.493 -6.702 32.838 1.00 71.38 94 GLU A C 1
ATOM 746 O O . GLU A 1 94 ? -19.165 -5.685 33.454 1.00 71.38 94 GLU A O 1
ATOM 751 N N . ARG A 1 95 ? -20.757 -6.852 32.391 1.00 66.06 95 ARG A N 1
ATOM 752 C CA . ARG A 1 95 ? -21.811 -5.798 32.431 1.00 66.06 95 ARG A CA 1
ATOM 753 C C . ARG A 1 95 ? -21.952 -5.046 33.759 1.00 66.06 95 ARG A C 1
ATOM 755 O O . AR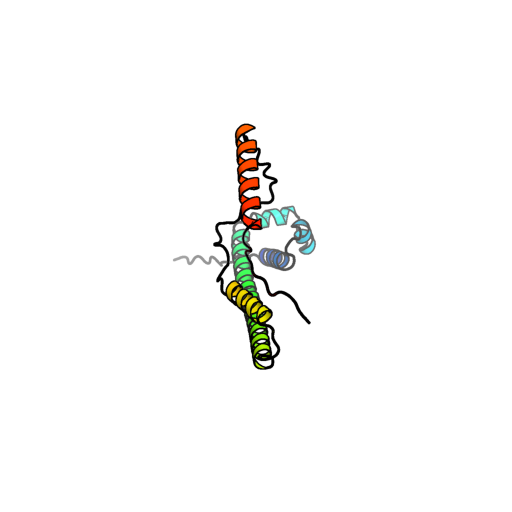G A 1 95 ? -22.418 -3.912 33.770 1.00 66.06 95 ARG A O 1
ATOM 762 N N . LYS A 1 96 ? -21.626 -5.684 34.887 1.00 65.19 96 LYS A N 1
ATOM 763 C CA . LYS A 1 96 ? -21.753 -5.106 36.239 1.00 65.19 96 LYS A CA 1
ATOM 764 C C . LYS A 1 96 ? -20.466 -4.466 36.770 1.00 65.19 96 LYS A C 1
ATOM 766 O O . LYS A 1 96 ? -20.527 -3.769 37.778 1.00 65.19 96 LYS A O 1
ATOM 771 N N . VAL A 1 97 ? -19.324 -4.732 36.137 1.00 66.06 97 VAL A N 1
ATOM 772 C CA . VAL A 1 97 ? -17.987 -4.310 36.588 1.00 66.06 97 VAL A CA 1
ATOM 773 C C . VAL A 1 97 ? -17.454 -3.159 35.737 1.00 66.06 97 VAL A C 1
ATOM 775 O O . VAL A 1 97 ? -16.675 -2.347 36.232 1.00 66.06 97 VAL A O 1
ATOM 778 N N . ILE A 1 98 ? -17.895 -3.043 34.481 1.00 62.34 98 ILE A N 1
ATOM 779 C CA . ILE A 1 98 ? -17.395 -2.007 33.578 1.00 62.34 98 ILE A CA 1
ATOM 780 C C . ILE A 1 98 ? -17.923 -0.625 34.011 1.00 62.34 98 ILE A C 1
ATOM 782 O O . ILE A 1 98 ? -19.137 -0.401 34.025 1.00 62.34 98 ILE A O 1
ATOM 786 N N . PRO A 1 99 ? -17.039 0.337 34.335 1.00 66.62 99 PRO A N 1
ATOM 787 C CA . PRO A 1 99 ? -17.450 1.703 34.622 1.00 66.62 99 PRO A CA 1
ATOM 788 C C . PRO A 1 99 ? -18.030 2.364 33.363 1.00 66.62 99 PRO A C 1
ATOM 790 O O . PRO A 1 99 ? -17.501 2.203 32.263 1.00 66.62 99 PRO A O 1
ATOM 793 N N . LEU A 1 100 ? -19.084 3.171 33.535 1.00 64.62 100 LEU A N 1
ATOM 794 C CA . LEU A 1 100 ? -19.799 3.891 32.463 1.00 64.62 100 LEU A CA 1
ATOM 795 C C . LEU A 1 100 ? -18.879 4.646 31.479 1.00 64.62 100 LEU A C 1
ATOM 797 O O . LEU A 1 100 ? -19.231 4.790 30.310 1.00 64.62 100 LEU A O 1
ATOM 801 N N . GLY A 1 101 ? -17.697 5.090 31.923 1.00 67.88 101 GLY A N 1
ATOM 802 C CA . GLY A 1 101 ? -16.686 5.716 31.063 1.00 67.88 101 GLY A CA 1
ATOM 803 C C . GLY A 1 101 ? -16.149 4.791 29.964 1.00 67.88 101 GLY A C 1
ATOM 804 O O . GLY A 1 101 ? -16.124 5.185 28.805 1.00 67.88 101 GLY A O 1
ATOM 805 N N . GLY A 1 102 ? -15.823 3.533 30.284 1.00 66.44 102 GLY A N 1
ATOM 806 C CA . GLY A 1 102 ? -15.292 2.580 29.298 1.00 66.44 102 GLY A CA 1
ATOM 807 C C . GLY A 1 102 ? -16.325 2.165 28.244 1.00 66.44 102 GLY A C 1
ATOM 808 O O . GLY A 1 102 ? -15.989 1.967 27.075 1.00 66.44 102 GLY A O 1
ATOM 809 N N . VAL A 1 103 ? -17.605 2.114 28.632 1.00 63.62 103 VAL A N 1
ATOM 810 C CA . VAL A 1 103 ? -18.727 1.907 27.700 1.00 63.62 103 VAL A CA 1
ATOM 811 C C . VAL A 1 103 ? -18.836 3.085 26.727 1.00 63.62 103 VAL A C 1
ATOM 813 O O . VAL A 1 103 ? -18.977 2.879 25.524 1.00 63.62 103 VAL A O 1
ATOM 816 N N . LYS A 1 104 ? -18.729 4.322 27.232 1.00 72.62 104 LYS A N 1
ATOM 817 C CA . LYS A 1 104 ? -18.787 5.541 26.416 1.00 72.62 104 LYS A CA 1
ATOM 818 C C . LYS A 1 104 ? -17.626 5.621 25.423 1.00 72.62 104 LYS A C 1
ATOM 820 O O . LYS A 1 104 ? -17.868 5.892 24.251 1.00 72.62 104 LYS A O 1
ATOM 825 N N . ASP A 1 105 ? -16.402 5.345 25.861 1.00 74.25 105 ASP A N 1
ATOM 826 C CA . ASP A 1 105 ? -15.215 5.419 25.000 1.00 74.25 105 ASP A CA 1
ATOM 827 C C . ASP A 1 105 ? -15.271 4.375 23.879 1.00 74.25 105 ASP A C 1
ATOM 829 O O . ASP A 1 1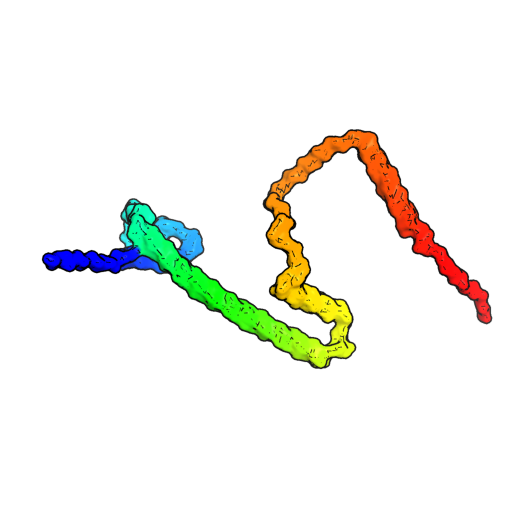05 ? -14.954 4.664 22.723 1.00 74.25 105 ASP A O 1
ATOM 833 N N . THR A 1 106 ? -15.760 3.173 24.197 1.00 70.75 106 THR A N 1
ATOM 834 C CA . THR A 1 106 ? -15.929 2.113 23.198 1.00 70.75 106 THR A CA 1
ATOM 835 C C . THR A 1 106 ? -17.061 2.439 22.223 1.00 70.75 106 THR A C 1
ATOM 837 O O . THR A 1 106 ? -16.910 2.241 21.018 1.00 70.75 106 THR A O 1
ATOM 840 N N . ALA A 1 107 ? -18.164 3.022 22.708 1.00 66.69 107 ALA A N 1
ATOM 841 C CA . ALA A 1 107 ? -19.240 3.519 21.855 1.00 66.69 107 ALA A CA 1
ATOM 842 C C . ALA A 1 107 ? -18.764 4.655 20.932 1.00 66.69 107 ALA A C 1
ATOM 844 O O . ALA A 1 107 ? -19.079 4.654 19.745 1.00 66.69 107 ALA A O 1
ATOM 845 N N . GLU A 1 108 ? -17.954 5.595 21.428 1.00 76.06 108 GLU A N 1
ATOM 846 C CA . GLU A 1 108 ? -17.350 6.644 20.600 1.00 76.06 108 GLU A CA 1
ATOM 847 C C . GLU A 1 108 ? -16.384 6.076 19.554 1.00 76.06 108 GLU A C 1
ATOM 849 O O . GLU A 1 108 ? -16.364 6.552 18.419 1.00 76.06 108 GLU A O 1
ATOM 854 N N . MET A 1 109 ? -15.589 5.062 19.905 1.00 76.88 109 MET A N 1
ATOM 855 C CA . MET A 1 109 ? -14.684 4.396 18.968 1.00 76.88 109 MET A CA 1
ATOM 856 C C . MET A 1 109 ? -15.456 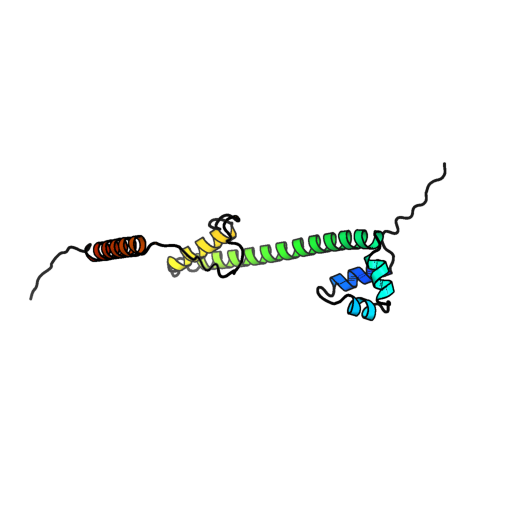3.654 17.869 1.00 76.88 109 MET A C 1
ATOM 858 O O . MET A 1 109 ? -15.118 3.793 16.694 1.00 76.88 109 MET A O 1
ATOM 862 N N . ALA A 1 110 ? -16.525 2.940 18.228 1.00 68.81 110 ALA A N 1
ATOM 863 C CA . ALA A 1 110 ? -17.402 2.270 17.271 1.00 68.81 110 ALA A CA 1
ATOM 864 C C . ALA A 1 110 ? -18.096 3.274 16.335 1.00 68.81 110 ALA A C 1
ATOM 866 O O . ALA A 1 110 ? -18.094 3.094 15.118 1.00 68.81 110 ALA A O 1
ATOM 867 N N . LEU A 1 111 ? -18.619 4.380 16.876 1.00 74.62 111 LEU A N 1
ATOM 868 C CA . LEU A 1 111 ? -19.214 5.458 16.082 1.00 74.62 111 LEU A CA 1
ATOM 869 C C . LEU A 1 111 ? -18.193 6.071 15.112 1.00 74.62 111 LEU A C 1
ATOM 871 O O . LEU A 1 111 ? -18.499 6.213 13.930 1.00 74.62 111 LEU A O 1
ATOM 875 N N . LYS A 1 112 ? -16.963 6.344 15.568 1.00 78.44 112 LYS A N 1
ATOM 876 C CA . LYS A 1 112 ? -15.874 6.858 14.717 1.00 78.44 112 LYS A CA 1
ATOM 877 C C . LYS A 1 112 ? -15.485 5.879 13.609 1.00 78.44 112 LYS A C 1
ATOM 879 O O . LYS A 1 112 ? -15.258 6.322 12.485 1.00 78.44 112 LYS A O 1
ATOM 884 N N . ALA A 1 113 ? -15.423 4.579 13.904 1.00 71.06 113 ALA A N 1
ATOM 885 C CA . ALA A 1 113 ? -15.130 3.537 12.917 1.00 71.06 113 ALA A CA 1
ATOM 886 C C . ALA A 1 113 ? -16.232 3.424 11.848 1.00 71.06 113 ALA A C 1
ATOM 888 O O . ALA A 1 113 ? -15.936 3.234 10.673 1.00 71.06 113 ALA A O 1
ATOM 889 N N . LEU A 1 114 ? -17.492 3.635 12.238 1.00 67.88 114 LEU A N 1
ATOM 890 C CA . LEU A 1 114 ? -18.648 3.705 11.338 1.00 67.88 114 LEU A CA 1
ATOM 891 C C . LEU A 1 114 ? -18.788 5.065 10.622 1.00 67.88 114 LEU A C 1
ATOM 893 O O . LEU A 1 114 ? -19.760 5.294 9.904 1.00 67.88 114 LEU A O 1
ATOM 897 N N . GLY A 1 115 ? -17.833 5.981 10.809 1.00 68.50 115 GLY A N 1
ATOM 898 C CA . GLY A 1 115 ? -17.819 7.297 10.168 1.00 68.50 115 GLY A CA 1
ATOM 899 C C . GLY A 1 115 ? -18.714 8.348 10.834 1.00 68.50 115 GLY A C 1
ATOM 900 O O . GLY A 1 115 ? -18.802 9.477 10.348 1.00 68.50 115 GLY A O 1
ATOM 901 N N . PHE A 1 116 ? -19.342 8.032 11.965 1.00 65.50 116 PHE A N 1
ATOM 902 C CA . PHE A 1 116 ? -20.077 8.999 12.772 1.00 65.50 116 PHE A CA 1
ATOM 903 C C . PHE A 1 116 ? -19.101 9.802 13.647 1.00 65.50 116 PHE A C 1
ATOM 905 O O . PHE A 1 116 ? -18.327 9.252 14.425 1.00 65.50 116 PHE A O 1
ATOM 912 N N . GLY A 1 117 ? -19.123 11.133 13.522 1.00 62.84 117 GLY A N 1
ATOM 913 C CA . GLY A 1 117 ? -18.298 12.032 14.343 1.00 62.84 117 GLY A CA 1
ATOM 914 C C . GLY A 1 117 ? -16.912 12.373 13.779 1.00 62.84 117 GLY A C 1
ATOM 915 O O . GLY A 1 117 ? -16.168 13.108 14.427 1.00 62.84 117 GLY A O 1
ATOM 916 N N . GLN A 1 118 ? -16.564 11.912 12.572 1.00 61.50 118 GLN A N 1
ATOM 917 C CA . GLN A 1 118 ? -15.433 12.472 11.823 1.00 61.50 118 GLN A CA 1
ATOM 918 C C . GLN A 1 118 ? -15.809 13.889 11.340 1.00 61.50 118 GLN A C 1
ATOM 920 O O . GLN A 1 118 ? -16.854 14.047 10.695 1.00 61.50 118 GLN A O 1
ATOM 925 N N . PRO A 1 119 ? -15.014 14.941 11.621 1.00 57.69 119 PRO A N 1
ATOM 926 C CA . PRO A 1 119 ? -15.213 16.230 10.967 1.00 57.69 119 PRO A CA 1
ATOM 927 C C . PRO A 1 119 ? -15.110 16.017 9.452 1.00 57.69 119 PRO A C 1
ATOM 929 O O . PRO A 1 119 ? -14.183 15.358 8.983 1.00 57.69 119 PRO A O 1
ATOM 932 N N . ARG A 1 120 ? -16.093 16.523 8.692 1.00 57.38 120 ARG A N 1
ATOM 933 C CA . ARG A 1 120 ? -16.187 16.339 7.231 1.00 57.38 120 ARG A CA 1
ATOM 934 C C . ARG A 1 120 ? -14.806 16.500 6.564 1.00 57.38 120 ARG A C 1
ATOM 936 O O . ARG A 1 120 ? -14.143 17.511 6.826 1.00 57.38 120 ARG A O 1
ATOM 943 N N . PRO A 1 121 ? -14.391 15.573 5.675 1.00 50.03 121 PRO A N 1
ATOM 944 C CA . PRO A 1 121 ? -13.166 15.724 4.899 1.00 50.03 121 PRO A CA 1
ATOM 945 C C . PRO A 1 121 ? -13.342 16.946 3.991 1.00 50.03 121 PRO A C 1
ATOM 947 O O . PRO A 1 121 ? -14.095 16.936 3.024 1.00 50.03 121 PRO A O 1
ATOM 950 N N . GLY A 1 122 ? -12.736 18.048 4.410 1.00 51.81 122 GLY A N 1
ATOM 951 C CA . GLY A 1 122 ? -13.024 19.398 3.930 1.00 51.81 122 GLY A CA 1
ATOM 952 C C . GLY A 1 122 ? -12.545 20.471 4.907 1.00 51.81 122 GLY A C 1
ATOM 953 O O . GLY A 1 122 ? -12.350 21.610 4.504 1.00 51.81 122 GLY A O 1
ATOM 954 N N . ASN A 1 123 ? -12.274 20.099 6.165 1.00 47.78 123 ASN A N 1
ATOM 955 C CA . ASN A 1 123 ? -11.694 20.993 7.167 1.00 47.78 123 ASN A CA 1
ATOM 956 C C . ASN A 1 123 ? -10.297 20.545 7.642 1.00 47.78 123 ASN A C 1
ATOM 958 O O . ASN A 1 123 ? -10.001 20.581 8.835 1.00 47.78 123 ASN A O 1
ATOM 962 N N . TYR A 1 124 ? -9.442 20.110 6.712 1.00 40.94 124 TYR A N 1
ATOM 963 C CA . TYR A 1 124 ? -7.997 20.059 6.950 1.00 40.94 124 TYR A CA 1
ATOM 964 C C . TYR A 1 124 ? -7.407 21.438 6.622 1.00 40.94 124 TYR A C 1
ATOM 966 O O . TYR A 1 124 ? -7.471 21.847 5.461 1.00 40.94 124 TYR A O 1
ATOM 974 N N . PRO A 1 125 ? -6.808 22.162 7.586 1.00 46.06 125 PRO A N 1
ATOM 975 C CA . PRO A 1 125 ? -5.871 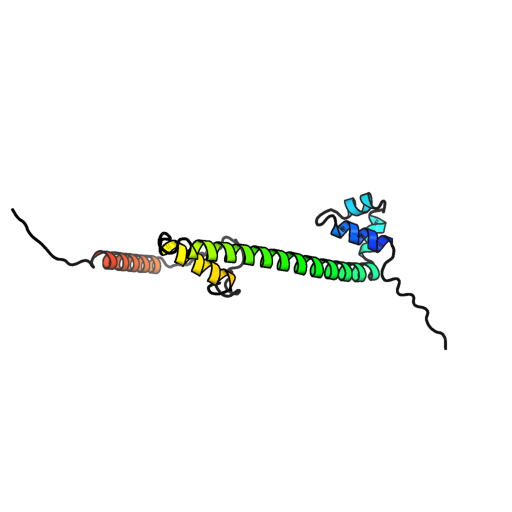23.222 7.251 1.00 46.06 125 PRO A CA 1
ATOM 976 C C . PRO A 1 125 ? -4.692 22.575 6.507 1.00 46.06 125 PRO A C 1
ATOM 978 O O . PRO A 1 125 ? -4.159 21.564 6.976 1.00 46.06 125 PRO A O 1
ATOM 981 N N . PRO A 1 126 ? -4.288 23.092 5.341 1.00 43.81 126 PRO A N 1
ATOM 982 C CA . PRO A 1 126 ? -3.197 22.506 4.588 1.00 43.81 126 PRO A CA 1
ATOM 983 C C . PRO A 1 126 ? -1.876 22.781 5.309 1.00 43.81 126 PRO A C 1
ATOM 985 O O . PRO A 1 126 ? -1.451 23.926 5.397 1.00 43.81 126 PRO A O 1
ATOM 988 N N . GLY A 1 127 ? -1.214 21.714 5.757 1.00 46.25 127 GLY A N 1
ATOM 989 C CA . GLY A 1 127 ? 0.224 21.693 6.015 1.00 46.25 127 GLY A CA 1
ATOM 990 C C . GLY A 1 127 ? 0.703 22.439 7.263 1.00 46.25 127 GLY A C 1
ATOM 991 O O . GLY A 1 127 ? 0.286 23.548 7.580 1.00 46.25 127 GLY A O 1
ATOM 992 N N . GLY A 1 128 ? 1.672 21.835 7.950 1.00 49.25 128 GLY A N 1
ATOM 993 C CA . GLY A 1 128 ? 2.500 22.494 8.958 1.00 49.25 128 GLY A CA 1
ATOM 994 C C . GLY A 1 128 ? 3.411 23.560 8.343 1.00 49.25 128 GLY A C 1
ATOM 995 O O . GLY A 1 128 ? 4.627 23.407 8.324 1.00 49.25 128 GLY A O 1
ATOM 996 N N . GLY A 1 129 ? 2.823 24.636 7.828 1.00 43.16 129 GLY A N 1
ATOM 997 C CA . GLY A 1 129 ? 3.493 25.913 7.659 1.00 43.16 129 GLY A CA 1
ATOM 998 C C . GLY A 1 129 ? 3.251 26.730 8.919 1.00 43.16 129 GLY A C 1
ATOM 999 O O . GLY A 1 129 ? 2.103 26.927 9.309 1.00 43.16 129 GLY A O 1
ATOM 1000 N N . ASN A 1 130 ? 4.312 27.209 9.567 1.00 49.19 130 ASN A N 1
ATOM 1001 C CA . ASN A 1 130 ? 4.182 28.245 10.587 1.00 49.19 130 ASN A CA 1
ATOM 1002 C C . ASN A 1 130 ? 3.564 29.488 9.933 1.00 49.19 130 ASN A C 1
ATOM 1004 O O . ASN A 1 130 ? 4.266 30.322 9.365 1.00 49.19 130 ASN A O 1
ATOM 1008 N N . VAL A 1 131 ? 2.239 29.603 9.994 1.00 50.69 131 VAL A N 1
ATOM 1009 C CA . VAL A 1 131 ? 1.533 30.838 9.685 1.00 50.69 131 VAL A CA 1
ATOM 1010 C C . VAL A 1 131 ? 1.760 31.751 10.881 1.00 50.69 131 VAL A C 1
ATOM 1012 O O . VAL A 1 131 ? 1.037 31.707 11.874 1.00 50.69 131 VAL A O 1
ATOM 1015 N N . THR A 1 132 ? 2.797 32.581 10.807 1.00 49.56 132 THR A N 1
ATOM 1016 C CA . THR A 1 132 ? 2.882 33.772 11.648 1.00 49.56 132 THR A CA 1
ATOM 1017 C C . THR A 1 132 ? 1.752 34.698 11.212 1.00 49.56 132 THR A C 1
ATOM 1019 O O . THR A 1 132 ? 1.892 35.482 10.275 1.00 49.56 132 THR A O 1
ATOM 1022 N N . VAL A 1 133 ? 0.596 34.573 11.864 1.00 52.66 133 VAL A N 1
ATOM 1023 C CA . VAL A 1 133 ? -0.493 35.536 11.731 1.00 52.66 133 VAL A CA 1
ATOM 1024 C C . VAL A 1 133 ? -0.006 36.829 12.382 1.00 52.66 133 VAL A C 1
ATOM 1026 O O . VAL A 1 133 ? -0.110 37.009 13.594 1.00 52.66 133 VAL A O 1
ATOM 1029 N N . ILE A 1 134 ? 0.559 37.738 11.586 1.00 53.81 134 ILE A N 1
ATOM 1030 C CA . ILE A 1 134 ? 0.725 39.130 12.001 1.00 53.81 134 ILE A CA 1
ATOM 1031 C C . ILE A 1 134 ? -0.677 39.736 11.971 1.00 53.81 134 ILE A C 1
ATOM 1033 O O . ILE A 1 134 ? -1.119 40.299 10.971 1.00 53.81 134 ILE A O 1
ATOM 1037 N N . VAL A 1 135 ? -1.416 39.552 13.065 1.00 56.19 135 VAL A N 1
ATOM 1038 C CA . VAL A 1 135 ? -2.637 40.312 13.312 1.00 56.19 135 VAL A CA 1
ATOM 1039 C C . VAL A 1 135 ? -2.179 41.749 13.522 1.00 56.19 135 VAL A C 1
ATOM 1041 O O . VAL A 1 135 ? -1.575 42.066 14.546 1.00 56.19 135 VAL A O 1
ATOM 1044 N N . GLY A 1 136 ? -2.431 42.620 12.546 1.00 54.62 136 GLY A N 1
ATOM 1045 C CA . GLY A 1 136 ? -2.338 44.067 12.725 1.00 54.62 136 GLY A CA 1
ATOM 1046 C C . GLY A 1 136 ? -3.432 44.538 13.682 1.00 54.62 136 GLY A C 1
ATOM 1047 O O . GLY A 1 136 ? -4.385 45.180 13.261 1.00 54.62 136 GLY A O 1
ATOM 1048 N N . ALA A 1 137 ? -3.339 44.151 14.953 1.00 55.72 137 ALA A N 1
ATOM 1049 C CA . ALA A 1 137 ? -4.217 44.632 16.004 1.00 55.72 137 ALA A CA 1
ATOM 1050 C C . ALA A 1 137 ? -3.739 46.026 16.410 1.00 55.72 137 ALA A C 1
ATOM 1052 O O . ALA A 1 137 ? -2.576 46.204 16.784 1.00 55.72 137 ALA A O 1
ATOM 1053 N N . SER A 1 138 ? -4.624 47.021 16.342 1.00 64.94 138 SER A N 1
ATOM 1054 C CA . SER A 1 138 ? -4.306 48.330 16.905 1.00 64.94 138 SER A CA 1
ATOM 1055 C C . SER A 1 138 ? -4.177 48.209 18.437 1.00 64.94 138 SER A C 1
ATOM 1057 O O . SER A 1 138 ? -4.867 47.386 19.051 1.00 64.94 138 SER A O 1
ATOM 1059 N N . PRO A 1 139 ? -3.312 49.006 19.097 1.00 69.06 139 PRO A N 1
ATOM 1060 C CA . PRO A 1 139 ? -3.130 48.955 20.553 1.00 69.06 139 PRO A CA 1
ATOM 1061 C C . PRO A 1 139 ? -4.445 49.091 21.339 1.00 69.06 139 PRO A C 1
ATOM 1063 O O . PRO A 1 139 ? -4.616 48.475 22.390 1.00 69.06 139 PRO A O 1
ATOM 1066 N N . GLU A 1 140 ? -5.397 49.845 20.789 1.00 69.31 140 GLU A N 1
ATOM 1067 C CA . GLU A 1 140 ? -6.729 50.062 21.357 1.00 69.31 140 GLU A CA 1
ATOM 1068 C C . GLU A 1 140 ? -7.592 48.792 21.350 1.00 69.31 140 GLU A C 1
ATOM 1070 O O . GLU A 1 140 ? -8.238 48.476 22.349 1.00 69.31 140 GLU A O 1
ATOM 1075 N N . GLN A 1 141 ? -7.555 48.006 20.268 1.00 66.69 141 GLN A N 1
ATOM 1076 C CA . GLN A 1 141 ? -8.292 46.739 20.175 1.00 66.69 141 GLN A CA 1
ATOM 1077 C C . GLN A 1 141 ? -7.755 45.703 21.167 1.00 66.69 141 GLN A C 1
ATOM 1079 O O . GLN A 1 141 ? -8.516 44.923 21.742 1.00 66.69 141 GLN A O 1
ATOM 1084 N N . LEU A 1 142 ? -6.444 45.729 21.412 1.00 72.50 142 LEU A N 1
ATOM 1085 C CA . LEU A 1 142 ? -5.773 44.856 22.371 1.00 72.50 142 LEU A CA 1
ATOM 1086 C C . LEU A 1 142 ? -6.130 45.215 23.821 1.00 72.50 142 LEU A C 1
ATOM 1088 O O . LEU A 1 142 ? -6.333 44.318 24.642 1.00 72.50 142 LEU A O 1
ATOM 1092 N N . ALA A 1 143 ? -6.254 46.508 24.136 1.00 75.31 143 ALA A N 1
ATOM 1093 C CA . ALA A 1 143 ? -6.737 46.968 25.438 1.00 75.31 143 ALA A CA 1
ATOM 1094 C C . ALA A 1 143 ? -8.205 46.566 25.663 1.00 75.31 143 ALA A C 1
ATOM 1096 O O . ALA A 1 143 ? -8.528 45.941 26.673 1.00 75.31 143 ALA A O 1
ATOM 1097 N N . GLN A 1 144 ? -9.069 46.800 24.671 1.00 74.62 144 GLN A N 1
ATOM 1098 C CA . GLN A 1 144 ? -10.488 46.456 24.758 1.00 74.62 144 GLN A CA 1
ATOM 1099 C C . GLN A 1 144 ? -10.722 44.938 24.879 1.00 74.62 144 GLN A C 1
ATOM 1101 O O . GLN A 1 144 ? -11.603 44.497 25.621 1.00 74.62 144 GLN A O 1
ATOM 1106 N N . ALA A 1 145 ? -9.921 44.116 24.193 1.00 74.88 145 ALA A N 1
ATOM 1107 C CA . ALA A 1 145 ? -9.975 42.660 24.322 1.00 74.88 145 ALA A CA 1
ATOM 1108 C C . ALA A 1 145 ? -9.544 42.181 25.720 1.00 74.88 145 ALA A C 1
ATOM 1110 O O . ALA A 1 145 ? -10.164 41.271 26.273 1.00 74.88 145 ALA A O 1
ATOM 1111 N N . ARG A 1 146 ? -8.526 42.815 26.322 1.00 77.81 146 ARG A N 1
ATOM 1112 C CA . ARG A 1 146 ? -8.078 42.501 27.690 1.00 77.81 146 ARG A CA 1
ATOM 1113 C C . ARG A 1 146 ? -9.139 42.829 28.736 1.00 77.81 146 ARG A C 1
ATOM 1115 O O . ARG A 1 146 ? -9.335 42.033 29.653 1.00 77.81 146 ARG A O 1
ATOM 1122 N N . ASP A 1 147 ? -9.854 43.937 28.584 1.00 77.88 147 ASP A N 1
ATOM 1123 C CA . ASP A 1 147 ? -10.932 44.299 29.511 1.00 77.88 147 ASP A CA 1
ATOM 1124 C C . ASP A 1 147 ? -12.137 43.352 29.389 1.00 77.88 147 ASP A C 1
ATOM 1126 O O . ASP A 1 147 ? -12.714 42.929 30.396 1.00 77.88 147 ASP A O 1
ATOM 1130 N N . ARG A 1 148 ? -12.462 42.906 28.167 1.00 72.75 148 ARG A N 1
ATOM 1131 C CA . ARG A 1 148 ? -13.482 41.866 27.945 1.00 72.75 148 ARG A CA 1
ATOM 1132 C C . ARG A 1 148 ? -13.093 40.516 28.551 1.00 72.75 148 ARG A C 1
ATOM 1134 O O . ARG A 1 148 ? -13.938 39.853 29.135 1.00 72.75 148 ARG A O 1
ATOM 1141 N N . MET A 1 149 ? -11.825 40.113 28.481 1.00 71.38 149 MET A N 1
ATOM 1142 C CA . MET A 1 149 ? -11.386 38.866 29.125 1.00 71.38 149 MET A CA 1
ATOM 1143 C C . MET A 1 149 ? -11.434 38.940 30.656 1.00 71.38 149 MET A C 1
ATOM 1145 O O . MET A 1 149 ? -11.803 37.961 31.300 1.00 71.38 149 MET A O 1
ATOM 1149 N N . LYS A 1 150 ? -11.102 40.094 31.253 1.00 74.00 150 LYS A N 1
ATOM 1150 C CA . LYS A 1 150 ? -11.188 40.277 32.712 1.00 74.00 150 LYS A CA 1
ATOM 1151 C C . LYS A 1 150 ? -12.621 40.179 33.225 1.00 74.00 150 LYS A C 1
ATOM 1153 O O . LYS A 1 150 ? -12.848 39.552 34.252 1.00 74.00 150 LYS A O 1
ATOM 1158 N N . THR A 1 151 ? -13.574 40.771 32.508 1.00 70.81 151 THR A N 1
ATOM 1159 C CA . THR A 1 151 ? -14.994 40.716 32.889 1.00 70.81 151 THR A CA 1
ATOM 1160 C C . THR A 1 151 ? -15.562 39.301 32.794 1.00 70.81 151 THR A C 1
ATOM 1162 O O . THR A 1 151 ? -16.212 38.862 33.735 1.00 70.81 151 THR A O 1
ATOM 1165 N N . ILE A 1 152 ? -15.229 38.548 31.739 1.00 67.50 152 ILE A N 1
ATOM 1166 C CA . ILE A 1 152 ? -15.650 37.144 31.588 1.00 67.50 152 ILE A CA 1
ATOM 1167 C C . ILE A 1 152 ? -15.084 36.264 32.714 1.00 67.50 152 ILE A C 1
ATOM 1169 O O . ILE A 1 152 ? -15.818 35.476 33.306 1.00 67.50 152 ILE A O 1
ATOM 1173 N N . ASN A 1 153 ? -13.804 36.423 33.065 1.00 65.81 153 ASN A N 1
ATOM 1174 C CA . ASN A 1 153 ? -13.214 35.655 34.165 1.00 65.81 153 ASN A CA 1
ATOM 1175 C C . ASN A 1 153 ? -13.777 36.039 35.540 1.00 65.81 153 ASN A C 1
ATOM 1177 O O . ASN A 1 153 ? -13.854 35.176 36.407 1.00 65.81 153 ASN A O 1
ATOM 1181 N N . ALA A 1 154 ? -14.181 37.294 35.751 1.00 61.69 154 ALA A N 1
ATOM 1182 C CA . ALA A 1 154 ? -14.803 37.714 37.006 1.00 61.69 154 ALA A CA 1
ATOM 1183 C C . ALA A 1 154 ? -16.216 37.127 37.173 1.00 61.69 154 ALA A C 1
ATOM 1185 O O . ALA A 1 154 ? -16.556 36.657 38.252 1.00 61.69 154 ALA A O 1
ATOM 1186 N N . THR A 1 155 ? -17.011 37.064 36.099 1.00 57.41 155 THR A N 1
ATOM 1187 C CA . THR A 1 155 ? -18.374 36.500 36.148 1.00 57.41 155 THR A CA 1
ATOM 1188 C C . THR A 1 155 ? -18.421 34.995 36.420 1.00 57.41 155 THR A C 1
ATOM 1190 O O . THR A 1 155 ? -19.415 34.507 36.937 1.00 57.41 155 THR A O 1
ATOM 1193 N N . VAL A 1 156 ? -17.353 34.253 36.111 1.00 55.97 156 VAL A N 1
ATOM 1194 C CA . VAL A 1 156 ? -17.292 32.795 36.333 1.00 55.97 156 VAL A CA 1
ATOM 1195 C C . VAL A 1 156 ? -16.973 32.439 37.796 1.00 55.97 156 VAL A C 1
ATOM 1197 O O . VAL A 1 156 ? -17.155 31.295 38.196 1.00 55.97 156 VAL A O 1
ATOM 1200 N N . VAL A 1 157 ? -16.527 33.399 38.617 1.00 54.41 157 VAL A N 1
ATOM 1201 C CA . VAL A 1 157 ? -16.110 33.150 40.012 1.00 54.41 157 VAL A CA 1
ATOM 1202 C C . VAL A 1 157 ? -17.220 33.440 41.040 1.00 54.41 157 VAL A C 1
ATOM 1204 O O . VAL A 1 157 ? -17.109 32.989 42.174 1.00 54.41 157 VAL A O 1
ATOM 1207 N N . GLU A 1 158 ? -18.308 34.131 40.677 1.00 55.69 158 GLU A N 1
ATOM 1208 C CA . GLU A 1 158 ? -19.329 34.588 41.647 1.00 55.69 158 GLU A CA 1
ATOM 1209 C C . GLU A 1 158 ? -20.659 33.801 41.661 1.00 55.69 158 GLU A C 1
ATOM 1211 O O . GLU A 1 158 ? -21.535 34.116 42.464 1.00 55.69 158 GLU A O 1
ATOM 1216 N N . GLU A 1 159 ? -20.824 32.736 40.868 1.00 53.38 159 GLU A N 1
ATOM 1217 C CA . GLU A 1 159 ? -21.973 31.820 41.010 1.00 53.38 159 GLU A CA 1
ATOM 1218 C C . GLU A 1 159 ? -21.644 30.610 41.900 1.00 53.38 159 GLU A C 1
ATOM 1220 O O . GLU A 1 159 ? -21.576 29.477 41.441 1.00 53.38 159 GLU A O 1
ATOM 1225 N N . GLU A 1 160 ? -21.510 30.852 43.206 1.00 51.97 160 GLU A N 1
ATOM 1226 C CA . GLU A 1 160 ? -22.037 29.932 44.227 1.00 51.97 160 GLU A CA 1
ATOM 1227 C C . GLU A 1 160 ? -22.586 30.724 45.430 1.00 51.97 160 GLU A C 1
ATOM 1229 O O . GLU A 1 160 ? -21.822 31.169 46.291 1.00 51.97 160 GLU A O 1
ATOM 1234 N N . PRO A 1 161 ? -23.919 30.883 45.544 1.00 48.97 161 PRO A N 1
ATOM 1235 C CA . PRO A 1 161 ? -24.561 31.241 46.799 1.00 48.97 161 PRO A CA 1
ATOM 1236 C C . PRO A 1 161 ? -25.218 30.021 47.483 1.00 48.97 161 PRO A C 1
ATOM 1238 O O . PRO A 1 161 ? -26.243 29.530 47.017 1.00 48.97 161 PRO A O 1
ATOM 1241 N N . THR A 1 162 ? -24.627 29.647 48.635 1.00 51.78 162 THR A N 1
ATOM 1242 C CA . THR A 1 162 ? -25.257 29.288 49.943 1.00 51.78 162 THR A CA 1
ATOM 1243 C C . THR A 1 162 ? -26.220 28.068 50.031 1.00 51.78 162 THR A C 1
ATOM 1245 O O . THR A 1 162 ? -26.682 27.591 49.003 1.00 51.78 162 THR A O 1
ATOM 1248 N N . PRO A 1 163 ? -26.586 27.515 51.227 1.00 51.31 163 PRO A N 1
ATOM 1249 C CA . PRO A 1 163 ? -26.417 28.030 52.597 1.00 51.31 163 PRO A CA 1
ATOM 1250 C C . PRO A 1 163 ? -25.954 27.041 53.702 1.00 51.31 163 PRO A C 1
ATOM 1252 O O . PRO A 1 163 ? -26.056 25.820 53.611 1.00 51.31 163 PRO A O 1
ATOM 1255 N N . ASP A 1 164 ? -25.513 27.662 54.799 1.00 48.31 164 ASP A N 1
ATOM 1256 C CA . ASP A 1 164 ? -25.606 27.270 56.212 1.00 48.31 164 ASP A CA 1
ATOM 1257 C C . ASP A 1 164 ? -26.271 25.930 56.587 1.00 48.31 164 ASP A C 1
ATOM 1259 O O . ASP A 1 164 ? -27.484 25.748 56.459 1.00 48.31 164 ASP A O 1
ATOM 1263 N N . LYS A 1 165 ? -25.514 25.109 57.328 1.00 49.88 165 LYS A N 1
ATOM 1264 C CA . LYS A 1 165 ? -25.993 24.565 58.610 1.00 49.88 165 LYS A CA 1
ATOM 1265 C C . LYS A 1 165 ? -24.927 24.729 59.698 1.00 49.88 165 LYS A C 1
ATOM 1267 O O . LYS A 1 165 ? -23.935 24.009 59.744 1.00 49.88 165 LYS A O 1
ATOM 1272 N N . GLN A 1 166 ? -25.196 25.699 60.570 1.00 42.97 166 GLN A N 1
ATOM 1273 C CA . GLN A 1 166 ? -24.683 25.866 61.935 1.00 42.97 166 GLN A CA 1
ATOM 1274 C C . GLN A 1 166 ? -24.819 24.524 62.709 1.00 42.97 166 GLN A C 1
ATOM 1276 O O . GLN A 1 166 ? -25.809 23.821 62.520 1.00 42.97 166 GLN A O 1
ATOM 1281 N N . VAL A 1 167 ? -23.774 24.006 63.383 1.00 44.59 167 VAL A N 1
ATOM 1282 C CA . VAL A 1 167 ? -23.432 24.199 64.824 1.00 44.59 167 VAL A CA 1
ATOM 1283 C C . VAL A 1 167 ? -24.654 23.914 65.721 1.00 44.59 167 VAL A C 1
ATOM 1285 O O . VAL A 1 167 ? -25.672 24.570 65.558 1.00 44.59 167 VAL A O 1
ATOM 1288 N N . ALA A 1 168 ? -24.685 23.018 66.712 1.00 41.69 168 ALA A N 1
ATOM 1289 C CA . ALA A 1 168 ? -23.717 22.174 67.428 1.00 41.69 168 ALA A CA 1
ATOM 1290 C C . ALA A 1 168 ? -24.546 21.171 68.291 1.00 41.69 168 ALA A C 1
ATOM 1292 O O . ALA A 1 168 ? -25.636 20.800 67.856 1.00 41.69 168 ALA A O 1
ATOM 1293 N N . PRO A 1 169 ? -24.199 20.917 69.565 1.00 54.62 169 PRO A N 1
ATOM 1294 C CA . PRO A 1 169 ? -23.203 19.982 70.098 1.00 54.62 169 PRO A CA 1
ATOM 1295 C C . PRO A 1 169 ? -23.803 18.670 70.637 1.00 54.62 169 PRO A C 1
ATOM 1297 O O . PRO A 1 169 ? -25.016 18.632 70.943 1.00 54.62 169 PRO A O 1
#

Sequence (169 aa):
MAESNQIRHSGTPRHEAIVDWELLNPGDTRRNCALALGISECGLSIIYNSDAFIDYRSRRMREHQALVSESVIEKTEAVAKISLDILEERFDQERKVIPLGGVKDTAEMALKALGFGQPRPGNYPPGGGNVTVIVGASPEQLAQARDRMKTINATVVEEEPTPDKQVAP

Organism: NCBI:txid412755

pLDDT: mean 70.89, std 15.2, range [37.62, 91.56]

Radius of gyration: 33.09 Å; chains: 1; bounding box: 49×62×118 Å